Protein AF-A0AAD4R5X2-F1 (afdb_monomer)

Radius of gyration: 28.19 Å; Cα contacts (8 Å, |Δi|>4): 65; chains: 1; bounding box: 41×76×68 Å

Sequence (122 aa):
MNGAAMIKKEFSDSRPVSQFAPPVQNVGDIPQPRIRSQQGRGVTLGQRPTSSDACNTITSYLIHYIVGSDVEFSKKAIESLIKKLKDKRDELDEFIISVSTLGKAGTKCITIPRTLDGRLQV

pLDDT: mean 74.46, std 21.77, range [38.25, 94.81]

Organism: NCBI:txid166010

Foldseek 3Di:
DDDDDDDDDDDDDDDDDDDDDDDPPPPDDPPDPPPDDDDDPDDDPPDQDALPDDLVVLLVVLLVLDPDPCSVVVSVVSSVLNVQCNVPRQLVRLVSVCSVVVNPDDGDDRDGDADPVRDDDD

Secondary structure (DSSP, 8-state):
--------------------PPP---------------------TTSPP-TTS-HHHHHHHHHTT--SS-HHHHHHHHHHHHHHHTT-HHHHHHHHHHHHTTT-S--PPP--PPPTT-----

Mean predicted aligned error: 16.07 Å

Solvent-accessible surface area (backbone atoms only — not comparable to full-atom values): 8602 Å² total; per-residue (Å²): 133,89,81,86,82,86,86,90,84,82,86,88,76,91,86,80,93,76,93,72,78,80,77,88,73,82,73,77,76,76,82,69,82,80,78,74,92,74,91,76,99,67,86,62,94,84,63,84,72,55,61,85,51,57,69,69,58,49,41,59,59,55,53,76,74,60,88,67,88,60,55,72,59,49,48,47,43,48,48,55,49,52,66,72,28,63,91,40,44,69,48,38,34,36,49,48,50,29,62,77,47,72,61,72,54,95,59,76,88,71,85,75,89,80,46,98,87,67,67,82,89,116

Nearest PDB structures (foldseek):
  3qsv-assembly1_A  TM=9.486E-01  e=2.795E-04  Mus musculus

Structure (mmCIF, N/CA/C/O backbone):
data_AF-A0AAD4R5X2-F1
#
_entry.id   AF-A0AAD4R5X2-F1
#
loop_
_atom_site.group_PDB
_atom_site.id
_atom_site.type_symbol
_atom_site.label_atom_id
_atom_site.label_alt_id
_atom_site.label_comp_id
_atom_site.label_asym_id
_atom_site.label_entity_id
_atom_site.label_seq_id
_atom_site.pdbx_PDB_ins_code
_atom_site.Cartn_x
_atom_site.Cartn_y
_atom_site.Cartn_z
_atom_site.occupancy
_atom_site.B_iso_or_equiv
_atom_site.auth_seq_id
_atom_site.auth_comp_id
_atom_site.auth_asym_id
_atom_site.auth_atom_id
_atom_site.pdbx_PDB_model_num
ATOM 1 N N . MET A 1 1 ? -21.637 -51.312 -41.025 1.00 46.06 1 MET A N 1
ATOM 2 C CA . MET A 1 1 ? -22.694 -50.870 -40.087 1.00 46.06 1 MET A CA 1
ATOM 3 C C . MET A 1 1 ? -22.548 -51.727 -38.843 1.00 46.06 1 MET A C 1
ATOM 5 O O . MET A 1 1 ? -22.339 -52.923 -38.980 1.00 46.06 1 MET A O 1
ATOM 9 N N . ASN A 1 2 ? -22.461 -51.071 -37.689 1.00 41.06 2 ASN A N 1
ATOM 10 C CA . ASN A 1 2 ? -21.788 -51.543 -36.476 1.00 41.06 2 ASN A CA 1
ATOM 11 C C . ASN A 1 2 ? -22.333 -52.853 -35.896 1.00 41.06 2 ASN A C 1
ATOM 13 O O . ASN A 1 2 ? -23.533 -53.111 -35.929 1.00 41.06 2 ASN A O 1
ATOM 17 N N . GLY A 1 3 ? -21.405 -53.653 -35.373 1.00 47.34 3 GLY A N 1
ATOM 18 C CA . GLY A 1 3 ? -21.656 -54.965 -34.805 1.00 47.34 3 GLY A CA 1
ATOM 19 C C . GLY A 1 3 ? -22.020 -54.976 -33.319 1.00 47.34 3 GLY A C 1
ATOM 20 O O . GLY A 1 3 ? -21.841 -54.002 -32.597 1.00 47.34 3 GLY A O 1
ATOM 21 N N . ALA A 1 4 ? -22.483 -56.170 -32.943 1.00 49.69 4 ALA A N 1
ATOM 22 C CA . ALA A 1 4 ? -22.488 -56.827 -31.638 1.00 49.69 4 ALA A CA 1
ATOM 23 C C . ALA A 1 4 ? -23.189 -56.136 -30.455 1.00 49.69 4 ALA A C 1
ATOM 25 O O . ALA A 1 4 ? -22.670 -55.244 -29.790 1.00 49.69 4 ALA A O 1
ATOM 26 N N . ALA A 1 5 ? -24.355 -56.697 -30.133 1.00 50.75 5 ALA A N 1
ATOM 27 C CA . ALA A 1 5 ? -25.045 -56.565 -28.865 1.00 50.75 5 ALA A CA 1
ATOM 28 C C . ALA A 1 5 ? -24.561 -57.608 -27.833 1.00 50.75 5 ALA A C 1
ATOM 30 O O . ALA A 1 5 ? -24.114 -58.693 -28.191 1.00 50.75 5 ALA A O 1
ATOM 31 N N . MET A 1 6 ? -24.817 -57.273 -26.565 1.00 54.22 6 MET A N 1
ATOM 32 C CA . MET A 1 6 ? -25.011 -58.145 -25.398 1.00 54.22 6 MET A CA 1
ATOM 33 C C . MET A 1 6 ? -23.828 -58.934 -24.819 1.00 54.22 6 MET A C 1
ATOM 35 O O . MET A 1 6 ? -23.451 -59.995 -25.297 1.00 54.22 6 MET A O 1
ATOM 39 N N . ILE A 1 7 ? -23.451 -58.527 -23.603 1.00 59.31 7 ILE A N 1
ATOM 40 C CA . ILE A 1 7 ? -23.188 -59.460 -22.501 1.00 59.31 7 ILE A CA 1
ATOM 41 C C . ILE A 1 7 ? -23.702 -58.842 -21.197 1.00 59.31 7 ILE A C 1
ATOM 43 O O . ILE A 1 7 ? -23.159 -57.867 -20.686 1.00 59.31 7 ILE A O 1
ATOM 47 N N . LYS A 1 8 ? -24.798 -59.418 -20.692 1.00 48.16 8 LYS A N 1
ATOM 48 C CA . LYS A 1 8 ? -25.247 -59.324 -19.301 1.00 48.16 8 LYS A CA 1
ATOM 49 C C . LYS A 1 8 ? -24.512 -60.404 -18.505 1.00 48.16 8 LYS A C 1
ATOM 51 O O . LYS A 1 8 ? -24.576 -61.562 -18.902 1.00 48.16 8 LYS A O 1
ATOM 56 N N . LYS A 1 9 ? -23.876 -60.026 -17.400 1.00 47.12 9 LYS A N 1
ATOM 57 C CA . LYS A 1 9 ? -23.438 -60.857 -16.260 1.00 47.12 9 LYS A CA 1
ATOM 58 C C . LYS A 1 9 ? -22.943 -59.874 -15.195 1.00 47.12 9 LYS A C 1
ATOM 60 O O . LYS A 1 9 ? -22.262 -58.926 -15.551 1.00 47.12 9 LYS A O 1
ATOM 65 N N . GLU A 1 10 ? -23.218 -59.972 -13.910 1.00 41.44 10 GLU A N 1
ATOM 66 C CA . GLU A 1 10 ? -23.983 -60.912 -13.107 1.00 41.44 10 GLU A CA 1
ATOM 67 C C . GLU A 1 10 ? -24.241 -60.151 -11.793 1.00 41.44 10 GLU A C 1
ATOM 69 O O . GLU A 1 10 ? -23.385 -59.399 -11.322 1.00 41.44 10 GLU A O 1
ATOM 74 N N . PHE A 1 11 ? -25.458 -60.259 -11.278 1.00 44.84 11 PHE A N 1
ATOM 75 C CA . PHE A 1 11 ? -25.863 -59.774 -9.963 1.00 44.84 11 PHE A CA 1
ATOM 76 C C . PHE A 1 11 ? -25.507 -60.840 -8.917 1.00 44.84 11 PHE A C 1
ATOM 78 O O . PHE A 1 11 ? -25.444 -62.015 -9.272 1.00 44.84 11 PHE A O 1
ATOM 85 N N . SER A 1 12 ? -25.379 -60.397 -7.660 1.00 43.03 12 SER A N 1
ATOM 86 C CA . SER A 1 12 ? -25.260 -61.144 -6.393 1.00 43.03 12 SER A CA 1
ATOM 87 C C . SER A 1 12 ? -23.866 -61.104 -5.768 1.00 43.03 12 SER A C 1
ATOM 89 O O . SER A 1 12 ? -22.877 -61.381 -6.428 1.00 43.03 12 SER A O 1
ATOM 91 N N . ASP A 1 13 ? -23.681 -60.861 -4.476 1.00 38.84 13 ASP A N 1
ATOM 92 C CA . ASP A 1 13 ? -24.506 -60.396 -3.349 1.00 38.84 13 ASP A CA 1
ATOM 93 C C . ASP A 1 13 ? -23.533 -60.345 -2.142 1.00 38.84 13 ASP A C 1
ATOM 95 O O . ASP A 1 13 ? -22.509 -61.028 -2.178 1.00 38.84 13 ASP A O 1
ATOM 99 N N . SER A 1 14 ? -23.897 -59.664 -1.044 1.00 38.41 14 SER A N 1
ATOM 100 C CA . SER A 1 14 ? -23.385 -59.928 0.323 1.00 38.41 14 SER A CA 1
ATOM 101 C C . SER A 1 14 ? -21.917 -59.524 0.621 1.00 38.41 14 SER A C 1
ATOM 103 O O . SER A 1 14 ? -20.980 -60.050 0.040 1.00 38.41 14 SER A O 1
ATOM 105 N N . ARG A 1 15 ? -21.555 -58.668 1.594 1.00 46.34 15 ARG A N 1
ATOM 106 C CA . ARG A 1 15 ? -22.091 -58.326 2.935 1.00 46.34 15 ARG A CA 1
ATOM 107 C C . ARG A 1 15 ? -21.465 -56.975 3.428 1.00 46.34 15 ARG A C 1
ATOM 109 O O . ARG A 1 15 ? -20.857 -56.287 2.619 1.00 46.34 15 ARG A O 1
ATOM 116 N N . PRO A 1 16 ? -21.481 -56.611 4.731 1.00 49.06 16 PRO A N 1
ATOM 117 C CA . PRO A 1 16 ? -22.525 -55.865 5.426 1.00 49.06 16 PRO A CA 1
ATOM 118 C C . PRO A 1 16 ? -22.004 -54.544 6.054 1.00 49.06 16 PRO A C 1
ATOM 120 O O . PRO A 1 16 ? -20.830 -54.196 5.986 1.00 49.06 16 PRO A O 1
ATOM 123 N N . VAL A 1 17 ? -22.930 -53.832 6.700 1.00 50.44 17 VAL A N 1
ATOM 124 C CA . VAL A 1 17 ? -22.762 -52.673 7.592 1.00 50.44 17 VAL A CA 1
ATOM 125 C C . VAL A 1 17 ? -21.474 -52.665 8.434 1.00 50.44 17 VAL A C 1
ATOM 127 O O . VAL A 1 17 ? -21.199 -53.609 9.168 1.00 50.44 17 VAL A O 1
ATOM 130 N N . SER A 1 18 ? -20.747 -51.541 8.421 1.00 45.31 18 SER A N 1
ATOM 131 C CA . SER A 1 18 ? -20.037 -51.067 9.613 1.00 45.31 18 SER A CA 1
ATOM 132 C C . SER A 1 18 ? -19.800 -49.558 9.547 1.00 45.31 18 SER A C 1
ATOM 134 O O . SER A 1 18 ? -18.854 -49.049 8.956 1.00 45.31 18 SER A O 1
ATOM 136 N N . GLN A 1 19 ? -20.740 -48.859 10.170 1.00 52.78 19 GLN A N 1
ATOM 137 C CA . GLN A 1 19 ? -20.569 -47.613 10.901 1.00 52.78 19 GLN A CA 1
ATOM 138 C C . GLN A 1 19 ? -19.139 -47.419 11.431 1.00 52.78 19 GLN A C 1
ATOM 140 O O . GLN A 1 19 ? -18.735 -48.080 12.381 1.00 52.78 19 GLN A O 1
ATOM 145 N N . PHE A 1 20 ? -18.415 -46.456 10.867 1.00 41.56 20 PHE A N 1
ATOM 146 C CA . PHE A 1 20 ? -17.318 -45.783 11.552 1.00 41.56 20 PHE A CA 1
ATOM 147 C C . PHE A 1 20 ? -17.442 -44.289 11.271 1.00 41.56 20 PHE A C 1
ATOM 149 O O . PHE A 1 20 ? -17.114 -43.797 10.194 1.00 41.56 20 PHE A O 1
ATOM 156 N N . ALA A 1 21 ? -17.988 -43.578 12.257 1.00 50.38 21 ALA A N 1
ATOM 157 C CA . ALA A 1 21 ? -17.825 -42.141 12.364 1.00 50.38 21 ALA A CA 1
ATOM 158 C C . ALA A 1 21 ? -16.318 -41.817 12.387 1.00 50.38 21 ALA A C 1
ATOM 160 O O . ALA A 1 21 ? -15.563 -42.546 13.039 1.00 50.38 21 ALA A O 1
ATOM 161 N N . PRO A 1 22 ? -15.854 -40.746 11.722 1.00 58.59 22 PRO A N 1
ATOM 162 C CA . PRO A 1 22 ? -14.504 -40.264 11.959 1.00 58.59 22 PRO A CA 1
ATOM 163 C C . PRO A 1 22 ? -14.392 -39.827 13.431 1.00 58.59 22 PRO A C 1
ATOM 165 O O . PRO A 1 22 ? -15.310 -39.182 13.952 1.00 58.59 22 PRO A O 1
ATOM 168 N N . PRO A 1 23 ? -13.307 -40.187 14.133 1.00 52.59 23 PRO A N 1
ATOM 169 C CA . PRO A 1 23 ? -13.1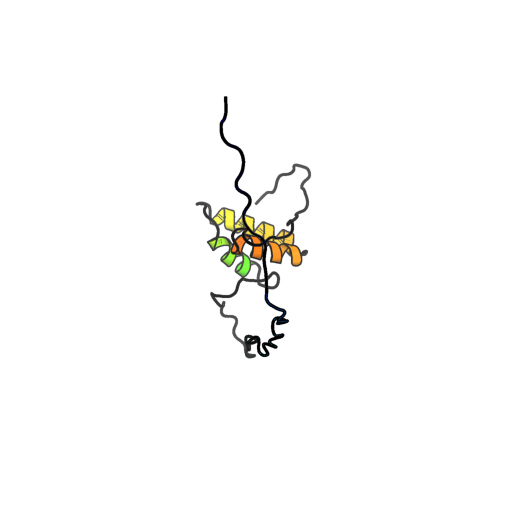36 -39.808 15.522 1.00 52.59 23 PRO A CA 1
ATOM 170 C C . PRO A 1 23 ? -12.994 -38.287 15.624 1.00 52.59 23 PRO A C 1
ATOM 172 O O . PRO A 1 23 ? -12.141 -37.680 14.976 1.00 52.59 23 PRO A O 1
ATOM 175 N N . VAL A 1 24 ? -13.806 -37.677 16.489 1.00 56.38 24 VAL A N 1
ATOM 176 C CA . VAL A 1 24 ? -13.498 -36.376 17.089 1.00 56.38 24 VAL A CA 1
ATOM 177 C C . VAL A 1 24 ? -12.227 -36.575 17.909 1.00 56.38 24 VAL A C 1
ATOM 179 O O . VAL A 1 24 ? -12.268 -36.978 19.069 1.00 56.38 24 VAL A O 1
ATOM 182 N N . GLN A 1 25 ? -11.0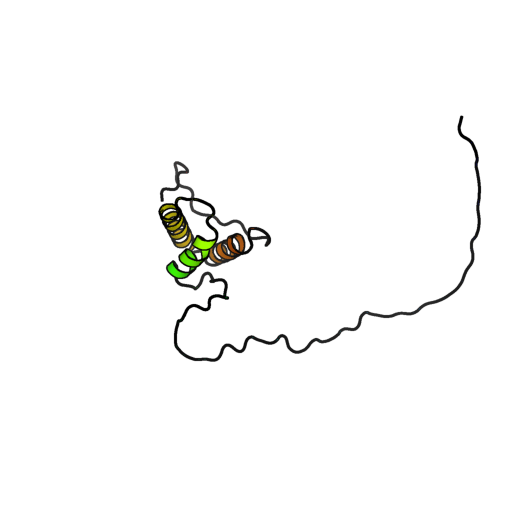76 -36.345 17.283 1.00 52.12 25 GLN A N 1
ATOM 183 C CA . GLN A 1 25 ? -9.826 -36.172 18.000 1.00 52.12 25 GLN A CA 1
ATOM 184 C C . GLN A 1 25 ? -9.701 -34.699 18.353 1.00 52.12 25 GLN A C 1
ATOM 186 O O . GLN A 1 25 ? -9.299 -33.849 17.563 1.00 52.12 25 GLN A O 1
ATOM 191 N N . ASN A 1 26 ? -10.119 -34.440 19.585 1.00 51.84 26 ASN A N 1
ATOM 192 C CA . ASN A 1 26 ? -9.697 -33.330 20.408 1.00 51.84 26 ASN A CA 1
ATOM 193 C C . ASN A 1 26 ? -8.160 -33.249 20.387 1.00 51.84 26 ASN A C 1
ATOM 195 O O . ASN A 1 26 ? -7.484 -33.954 21.134 1.00 51.84 26 ASN A O 1
ATOM 199 N N . VAL A 1 27 ? -7.610 -32.425 19.497 1.00 47.69 27 VAL A N 1
ATOM 200 C CA . VAL A 1 27 ? -6.233 -31.947 19.615 1.00 47.69 27 VAL A CA 1
ATOM 201 C C . VAL A 1 27 ? -6.262 -30.716 20.507 1.00 47.69 27 VAL A C 1
ATOM 203 O O . VAL A 1 27 ? -6.387 -29.575 20.064 1.00 47.69 27 VAL A O 1
ATOM 206 N N . GLY A 1 28 ? -6.204 -30.990 21.808 1.00 47.72 28 GLY A N 1
ATOM 207 C CA . GLY A 1 28 ? -5.659 -30.040 22.758 1.00 47.72 28 GLY A CA 1
ATOM 208 C C . GLY A 1 28 ? -4.235 -29.658 22.349 1.00 47.72 28 GLY A C 1
ATOM 209 O O . GLY A 1 28 ? -3.495 -30.470 21.795 1.00 47.72 28 GLY A O 1
ATOM 210 N N . ASP A 1 29 ? -3.894 -28.412 22.659 1.00 43.41 29 ASP A N 1
ATOM 211 C CA . ASP A 1 29 ? -2.597 -27.767 22.452 1.00 43.41 29 ASP A CA 1
ATOM 212 C C . ASP A 1 29 ? -2.262 -27.404 20.994 1.00 43.41 29 ASP A C 1
ATOM 214 O O . ASP A 1 29 ? -1.384 -27.958 20.338 1.00 43.41 29 ASP A O 1
ATOM 218 N N . ILE A 1 30 ? -2.926 -26.354 20.499 1.00 49.72 30 ILE A N 1
ATOM 219 C CA . ILE A 1 30 ? -2.211 -25.409 19.637 1.00 49.72 30 ILE A CA 1
ATOM 220 C C . ILE A 1 30 ? -1.090 -24.848 20.522 1.00 49.72 30 ILE A C 1
ATOM 222 O O . ILE A 1 30 ? -1.424 -24.217 21.533 1.00 49.72 30 ILE A O 1
ATOM 226 N N . PRO A 1 31 ? 0.202 -25.011 20.187 1.00 41.22 31 PRO A N 1
ATOM 227 C CA . PRO A 1 31 ? 1.230 -24.275 20.892 1.00 41.22 31 PRO A CA 1
ATOM 228 C C . PRO A 1 31 ? 0.965 -22.795 20.629 1.00 41.22 31 PRO A C 1
ATOM 230 O O . PRO A 1 31 ? 1.215 -22.278 19.537 1.00 41.22 31 PRO A O 1
ATOM 233 N N . GLN A 1 32 ? 0.428 -22.096 21.630 1.00 42.06 32 GLN A N 1
ATOM 234 C CA . GLN A 1 32 ? 0.527 -20.650 21.643 1.00 42.06 32 GLN A CA 1
ATOM 235 C C . GLN A 1 32 ? 2.019 -20.317 21.567 1.00 42.06 32 GLN A C 1
ATOM 237 O O . GLN A 1 32 ? 2.792 -20.825 22.389 1.00 42.06 32 GLN A O 1
ATOM 242 N N . PRO A 1 33 ? 2.466 -19.456 20.638 1.00 40.00 33 PRO A N 1
ATOM 243 C CA . PRO A 1 33 ? 3.773 -18.852 20.781 1.00 40.00 33 PRO A CA 1
ATOM 244 C C . PRO A 1 33 ? 3.726 -18.030 22.070 1.00 40.00 33 PRO A C 1
ATOM 246 O O . PRO A 1 33 ? 3.138 -16.952 22.129 1.00 40.00 33 PRO A O 1
ATOM 249 N N . ARG A 1 34 ? 4.307 -18.581 23.138 1.00 41.66 34 ARG A N 1
ATOM 250 C CA . ARG A 1 34 ? 4.532 -17.896 24.408 1.00 41.66 34 ARG A CA 1
ATOM 251 C C . ARG A 1 34 ? 5.482 -16.729 24.132 1.00 41.66 34 ARG A C 1
ATOM 253 O O . ARG A 1 34 ? 6.695 -16.867 24.269 1.00 41.66 34 ARG A O 1
ATOM 260 N N . ILE A 1 35 ? 4.947 -15.576 23.731 1.00 50.62 35 ILE A N 1
ATOM 261 C CA . ILE A 1 35 ? 5.726 -14.342 23.639 1.00 50.62 35 ILE A CA 1
ATOM 262 C C . ILE A 1 35 ? 5.855 -13.783 25.051 1.00 50.62 35 ILE A C 1
ATOM 264 O O . ILE A 1 35 ? 4.987 -13.109 25.600 1.00 50.62 35 ILE A O 1
ATOM 268 N N . ARG A 1 36 ? 6.982 -14.172 25.641 1.00 38.56 36 ARG A N 1
ATOM 269 C CA . ARG A 1 36 ? 7.604 -13.641 26.846 1.00 38.56 36 ARG A CA 1
ATOM 270 C C . ARG A 1 36 ? 7.565 -12.109 26.841 1.00 38.56 36 ARG A C 1
ATOM 272 O O . ARG A 1 36 ? 8.058 -11.463 25.921 1.00 38.56 36 ARG A O 1
ATOM 279 N N . SER A 1 37 ? 7.028 -11.541 27.910 1.00 49.00 37 SER A N 1
ATOM 280 C CA . SER A 1 37 ? 7.221 -10.148 28.294 1.00 49.00 37 SER A CA 1
ATOM 281 C C . SER A 1 37 ? 8.715 -9.858 28.487 1.00 49.00 37 SER A C 1
ATOM 283 O O . SER A 1 37 ? 9.337 -10.458 29.362 1.00 49.00 37 SER A O 1
ATOM 285 N N . GLN A 1 38 ? 9.284 -8.966 27.662 1.00 50.81 38 GLN A N 1
ATOM 286 C CA . GLN A 1 38 ? 10.264 -7.922 28.028 1.00 50.81 38 GLN A CA 1
ATOM 287 C C . GLN A 1 38 ? 10.869 -7.227 26.789 1.00 50.81 38 GLN A C 1
ATOM 289 O O . GLN A 1 38 ? 11.520 -7.851 25.961 1.00 50.81 38 GLN A O 1
ATOM 294 N N . GLN A 1 39 ? 10.629 -5.913 26.709 1.00 49.62 39 GLN A N 1
ATOM 295 C CA . GLN A 1 39 ? 11.595 -4.839 26.434 1.00 49.62 39 GLN A CA 1
ATOM 296 C C . GLN A 1 39 ? 12.756 -5.121 25.447 1.00 49.62 39 GLN A C 1
ATOM 298 O O . GLN A 1 39 ? 13.763 -5.720 25.810 1.00 49.62 39 GLN A O 1
ATOM 303 N N . GLY A 1 40 ? 12.667 -4.537 24.244 1.00 38.69 40 GLY A N 1
ATOM 304 C CA . GLY A 1 40 ? 13.779 -4.402 23.290 1.00 38.69 40 GLY A CA 1
ATOM 305 C C . GLY A 1 40 ? 13.324 -4.600 21.846 1.00 38.69 40 GLY A C 1
ATOM 306 O O . GLY A 1 40 ? 13.336 -5.717 21.345 1.00 38.69 40 GLY A O 1
ATOM 307 N N . ARG A 1 41 ? 12.878 -3.531 21.170 1.00 38.25 41 ARG A N 1
ATOM 308 C CA . ARG A 1 41 ? 12.388 -3.584 19.778 1.00 38.25 41 ARG A CA 1
ATOM 309 C C . ARG A 1 41 ? 13.549 -3.802 18.795 1.00 38.25 41 ARG A C 1
ATOM 311 O O . ARG A 1 41 ? 14.025 -2.858 18.177 1.00 38.25 41 ARG A O 1
ATOM 318 N N . GLY A 1 42 ? 13.998 -5.047 18.675 1.00 38.88 42 GLY A N 1
ATOM 319 C CA . GLY A 1 42 ? 14.771 -5.560 17.546 1.00 38.88 42 GLY A CA 1
ATOM 320 C C . GLY A 1 42 ? 13.833 -6.306 16.598 1.00 38.88 42 GLY A C 1
ATOM 321 O O . GLY A 1 42 ? 13.014 -7.106 17.040 1.00 38.88 42 GLY A O 1
ATOM 322 N N . VAL A 1 43 ? 13.907 -5.998 15.307 1.00 48.34 43 VAL A N 1
ATOM 323 C CA . VAL A 1 43 ? 13.021 -6.528 14.261 1.00 48.34 43 VAL A CA 1
ATOM 324 C C . VAL A 1 43 ? 13.204 -8.049 14.148 1.00 48.34 43 VAL A C 1
ATOM 326 O O . VAL A 1 43 ? 14.290 -8.522 13.818 1.00 48.34 43 VAL A O 1
ATOM 329 N N . THR A 1 44 ? 12.160 -8.832 14.423 1.00 46.84 44 THR A N 1
ATOM 330 C CA . THR A 1 44 ? 12.136 -10.278 14.175 1.00 46.84 44 THR A CA 1
ATOM 331 C C . THR A 1 44 ? 12.017 -10.517 12.667 1.00 46.84 44 THR A C 1
ATOM 333 O O . THR A 1 44 ? 10.953 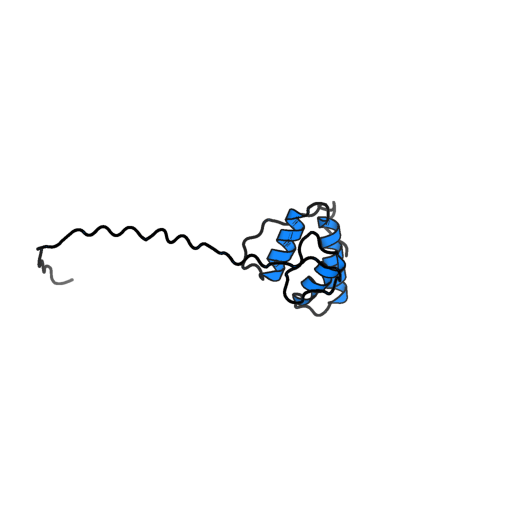-10.355 12.079 1.00 46.84 44 THR A O 1
ATOM 336 N N . LEU A 1 45 ? 13.109 -10.936 12.020 1.00 48.91 45 LEU A N 1
ATOM 337 C CA . LEU A 1 45 ? 13.220 -11.228 10.574 1.00 48.91 45 LEU A CA 1
ATOM 338 C C . LEU A 1 45 ? 12.309 -12.365 10.043 1.00 48.91 45 LEU A C 1
ATOM 340 O O . LEU A 1 45 ? 12.475 -12.809 8.912 1.00 48.91 45 LEU A O 1
ATOM 344 N N . GLY A 1 46 ? 11.344 -12.843 10.832 1.00 55.88 46 GLY A N 1
ATOM 345 C CA . GLY A 1 46 ? 10.413 -13.915 10.463 1.00 55.88 46 GLY A CA 1
ATOM 346 C 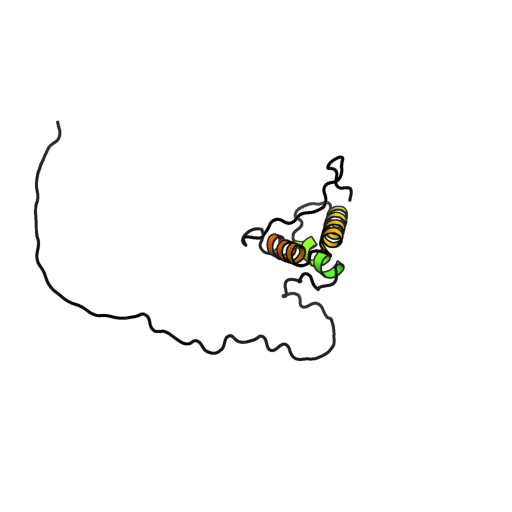C . GLY A 1 46 ? 8.934 -13.579 10.659 1.00 55.88 46 GLY A C 1
ATOM 347 O O . GLY A 1 46 ? 8.089 -14.416 10.353 1.00 55.88 46 GLY A O 1
ATOM 348 N N . GLN A 1 47 ? 8.595 -12.388 11.166 1.00 69.56 47 GLN A N 1
ATOM 349 C CA . GLN A 1 47 ? 7.199 -11.979 11.327 1.00 69.56 47 GLN A CA 1
ATOM 350 C C . GLN A 1 47 ? 6.791 -11.007 10.222 1.00 69.56 47 GLN A C 1
ATOM 352 O O . GLN A 1 47 ? 7.430 -9.980 10.002 1.00 69.56 47 GLN A O 1
ATOM 357 N N . ARG A 1 48 ? 5.703 -11.351 9.522 1.00 83.12 48 ARG A N 1
ATOM 358 C CA . ARG A 1 48 ? 5.006 -10.434 8.616 1.00 83.12 48 ARG A CA 1
ATOM 359 C C . ARG A 1 48 ? 4.552 -9.217 9.440 1.00 83.12 48 ARG A C 1
ATOM 361 O O . ARG A 1 48 ? 3.899 -9.433 10.463 1.00 83.12 48 ARG A O 1
ATOM 368 N N . PRO A 1 49 ? 4.884 -7.979 9.032 1.00 89.56 49 PRO A N 1
ATOM 369 C CA . PRO A 1 49 ? 4.410 -6.793 9.730 1.00 89.56 49 PRO A CA 1
ATOM 370 C C . PRO A 1 49 ? 2.887 -6.690 9.627 1.00 89.56 49 PRO A C 1
ATOM 372 O O . PRO A 1 49 ? 2.269 -7.230 8.713 1.00 89.56 49 PRO A O 1
ATOM 375 N N . THR A 1 50 ? 2.291 -5.980 10.567 1.00 89.75 50 THR A N 1
ATOM 376 C CA . THR A 1 50 ? 0.850 -5.756 10.669 1.00 89.75 50 THR A CA 1
ATOM 377 C C . THR A 1 50 ? 0.536 -4.279 10.480 1.00 89.75 50 THR A C 1
ATOM 379 O O . THR A 1 50 ? 1.412 -3.417 10.579 1.00 89.75 50 THR A O 1
ATOM 382 N N . SER A 1 51 ? -0.736 -3.950 10.274 1.00 88.75 51 SER A N 1
ATOM 383 C CA . SER A 1 51 ? -1.214 -2.558 10.191 1.00 88.75 51 SER A CA 1
ATOM 384 C C . SER A 1 51 ? -0.923 -1.679 11.428 1.00 88.75 51 SER A C 1
ATOM 386 O O . SER A 1 51 ? -1.115 -0.462 11.377 1.00 88.75 51 SER A O 1
ATOM 388 N N . SER A 1 52 ? -0.466 -2.267 12.541 1.00 88.25 52 SER A N 1
ATOM 389 C CA . SER A 1 52 ? -0.074 -1.551 13.767 1.00 88.25 52 SER A CA 1
ATOM 390 C C . SER A 1 52 ? 1.419 -1.208 13.837 1.00 88.25 52 SER A C 1
ATOM 392 O O . SER A 1 52 ? 1.831 -0.442 14.712 1.00 88.25 52 SER A O 1
ATOM 394 N N . ASP A 1 53 ? 2.233 -1.760 12.937 1.00 91.00 53 ASP A N 1
ATOM 395 C CA . ASP A 1 53 ? 3.666 -1.497 12.885 1.00 91.00 53 ASP A CA 1
ATOM 396 C C . ASP A 1 53 ? 3.981 -0.101 12.333 1.00 91.00 53 ASP A C 1
ATOM 398 O O . ASP A 1 53 ? 3.171 0.563 11.682 1.00 91.00 53 ASP A O 1
ATOM 402 N N . ALA A 1 54 ? 5.199 0.373 12.602 1.00 91.19 54 ALA A N 1
ATOM 403 C CA . ALA A 1 54 ? 5.652 1.657 12.085 1.00 91.19 54 ALA A CA 1
ATOM 404 C C . ALA A 1 54 ? 5.649 1.648 10.547 1.00 91.19 54 ALA A C 1
ATOM 406 O O . ALA A 1 54 ? 6.119 0.689 9.931 1.00 91.19 54 ALA A O 1
ATOM 407 N N . CYS A 1 55 ? 5.206 2.747 9.919 1.00 90.62 55 CYS A N 1
ATOM 408 C CA . CYS A 1 55 ? 5.139 2.847 8.456 1.00 90.62 55 CYS A CA 1
ATOM 409 C C . CYS A 1 55 ? 6.476 2.487 7.792 1.00 90.62 55 CYS A C 1
ATOM 411 O O . CYS A 1 55 ? 6.489 1.764 6.805 1.00 90.62 55 CYS A O 1
ATOM 413 N N . ASN A 1 56 ? 7.602 2.909 8.379 1.00 92.00 56 ASN A N 1
ATOM 414 C CA . ASN A 1 56 ? 8.939 2.596 7.868 1.00 92.00 56 ASN A CA 1
ATOM 415 C C . ASN A 1 56 ? 9.253 1.091 7.889 1.00 92.00 56 ASN A C 1
ATOM 417 O O . ASN A 1 56 ? 9.931 0.601 6.986 1.00 92.00 56 ASN A O 1
ATOM 421 N N . THR A 1 57 ? 8.760 0.356 8.889 1.00 92.38 57 THR A N 1
ATOM 422 C CA . THR A 1 57 ? 8.924 -1.101 8.990 1.00 92.38 57 THR A CA 1
ATOM 423 C C . THR A 1 57 ? 8.140 -1.800 7.886 1.00 92.38 57 THR A C 1
ATOM 425 O O . THR A 1 57 ? 8.697 -2.629 7.169 1.00 92.38 57 THR A O 1
ATOM 428 N N . ILE A 1 58 ? 6.875 -1.412 7.699 1.00 93.12 58 ILE A N 1
ATOM 429 C CA . ILE A 1 58 ? 6.008 -1.956 6.647 1.00 93.12 58 ILE A CA 1
ATOM 430 C C . ILE A 1 58 ? 6.610 -1.661 5.267 1.00 93.12 58 ILE A C 1
ATOM 432 O O . ILE A 1 58 ? 6.761 -2.569 4.455 1.00 93.12 58 ILE A O 1
ATOM 436 N N . THR A 1 59 ? 7.036 -0.419 5.020 1.00 93.25 59 THR A N 1
ATOM 437 C CA . THR A 1 59 ? 7.707 -0.026 3.775 1.00 93.25 59 THR A CA 1
ATOM 438 C C . THR A 1 59 ? 8.949 -0.872 3.513 1.00 93.25 59 THR A C 1
ATOM 440 O O . THR A 1 59 ? 9.103 -1.398 2.416 1.00 93.25 59 THR A O 1
ATOM 443 N N . SER A 1 60 ? 9.826 -1.030 4.511 1.00 91.62 60 SER A N 1
ATOM 444 C CA . SER A 1 60 ? 11.064 -1.809 4.357 1.00 91.62 60 SER A CA 1
ATOM 445 C C . SER A 1 60 ? 10.766 -3.263 4.000 1.00 91.62 60 SER A C 1
ATOM 447 O O . SER A 1 60 ? 11.399 -3.817 3.109 1.00 91.62 60 SER A O 1
ATOM 449 N N . TYR A 1 61 ? 9.751 -3.853 4.632 1.00 92.50 61 TYR A N 1
ATOM 450 C CA . TYR A 1 61 ? 9.296 -5.202 4.317 1.00 92.50 61 TYR A CA 1
ATOM 451 C C . TYR A 1 61 ? 8.754 -5.322 2.885 1.00 92.50 61 TYR A C 1
ATOM 453 O O . TYR A 1 61 ? 9.128 -6.242 2.162 1.00 92.50 61 TYR A O 1
ATOM 461 N N . LEU A 1 62 ? 7.906 -4.384 2.452 1.00 91.50 62 LEU A N 1
ATOM 462 C CA . LEU A 1 62 ? 7.288 -4.413 1.122 1.00 91.50 62 LEU A CA 1
ATOM 463 C C . LEU A 1 62 ? 8.289 -4.158 -0.012 1.00 91.50 62 LEU A C 1
ATOM 465 O O . LEU A 1 62 ? 8.094 -4.665 -1.115 1.00 91.50 62 LEU A O 1
ATOM 469 N N . ILE A 1 63 ? 9.379 -3.432 0.252 1.00 91.88 63 ILE A N 1
ATOM 470 C CA . ILE A 1 63 ? 10.424 -3.167 -0.746 1.00 91.88 63 ILE A CA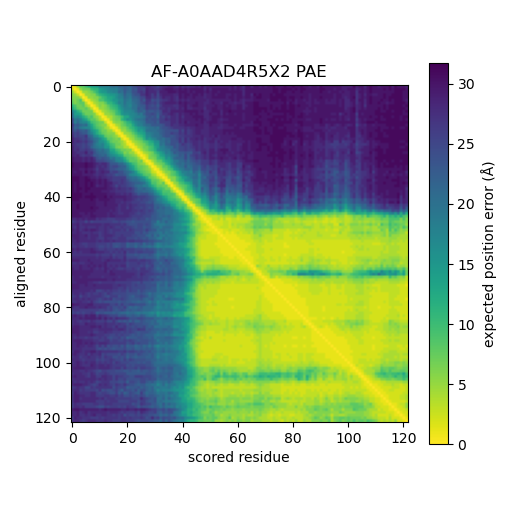 1
ATOM 471 C C . ILE A 1 63 ? 11.074 -4.456 -1.264 1.00 91.88 63 ILE A C 1
ATOM 473 O O . ILE A 1 63 ? 11.429 -4.525 -2.437 1.00 91.88 63 ILE A O 1
ATOM 477 N N . HIS A 1 64 ? 11.174 -5.501 -0.437 1.00 89.56 64 HIS A N 1
ATOM 478 C CA . HIS A 1 64 ? 11.737 -6.791 -0.855 1.00 89.56 64 HIS A CA 1
ATOM 479 C C . HIS A 1 64 ? 10.928 -7.497 -1.955 1.00 89.56 64 HIS A C 1
ATOM 481 O O . HIS A 1 64 ? 11.452 -8.395 -2.608 1.00 89.56 64 HIS A O 1
ATOM 487 N N . TYR A 1 65 ? 9.672 -7.098 -2.167 1.00 90.44 65 TYR A N 1
ATOM 488 C CA . TYR A 1 65 ? 8.787 -7.660 -3.189 1.00 90.44 65 TYR A CA 1
ATOM 489 C C . TYR A 1 65 ? 8.787 -6.845 -4.492 1.00 90.44 65 TYR A C 1
ATOM 491 O O . TYR A 1 65 ? 8.065 -7.183 -5.430 1.00 90.44 65 TYR A O 1
ATOM 499 N N . ILE A 1 66 ? 9.577 -5.768 -4.572 1.00 90.75 66 ILE A N 1
ATOM 500 C CA . ILE A 1 66 ? 9.725 -4.978 -5.795 1.00 90.75 66 ILE A CA 1
ATOM 501 C C . ILE A 1 66 ? 10.619 -5.740 -6.776 1.00 90.75 66 ILE A C 1
ATOM 503 O O . ILE A 1 66 ? 11.740 -6.116 -6.452 1.00 90.75 66 ILE A O 1
ATOM 507 N N . VAL A 1 67 ? 10.127 -5.921 -8.001 1.00 87.38 67 VAL A N 1
ATOM 508 C CA . VAL A 1 67 ? 10.856 -6.593 -9.093 1.00 87.38 67 VAL A CA 1
ATOM 509 C C . VAL A 1 67 ? 11.540 -5.581 -10.036 1.00 87.38 67 VAL A C 1
ATOM 511 O O . VAL A 1 67 ? 12.361 -5.956 -10.866 1.00 87.38 67 VAL A O 1
ATOM 514 N N . GLY A 1 68 ? 11.211 -4.289 -9.921 1.00 85.06 68 GLY A N 1
ATOM 515 C CA . GLY A 1 68 ? 11.723 -3.216 -10.783 1.00 85.06 68 GLY A CA 1
ATOM 516 C C . GLY A 1 68 ? 13.048 -2.592 -10.327 1.00 85.06 68 GLY A C 1
ATOM 517 O O . GLY A 1 68 ? 13.469 -2.747 -9.183 1.00 85.06 68 GLY A O 1
ATOM 518 N N . SER A 1 69 ? 13.677 -1.835 -11.230 1.00 84.25 69 SER A N 1
ATOM 519 C CA . SER A 1 69 ? 14.939 -1.112 -11.001 1.00 84.25 69 SER A CA 1
ATOM 520 C C . SER A 1 69 ? 14.792 0.127 -10.114 1.00 84.25 69 SER A C 1
ATOM 522 O O . SER A 1 69 ? 15.707 0.473 -9.369 1.00 84.25 69 SER A O 1
ATOM 524 N N . ASP A 1 70 ? 13.641 0.797 -10.165 1.00 91.62 70 ASP A N 1
ATOM 525 C CA . ASP A 1 70 ? 13.416 2.092 -9.518 1.00 91.62 70 ASP A CA 1
ATOM 526 C C . ASP A 1 70 ? 12.982 1.933 -8.058 1.00 91.62 70 ASP A C 1
ATOM 528 O O . ASP A 1 70 ? 11.847 2.233 -7.668 1.00 91.62 70 ASP A O 1
ATOM 532 N N . VAL A 1 71 ? 13.900 1.437 -7.228 1.00 90.00 71 VAL A N 1
ATOM 533 C CA . VAL A 1 71 ? 13.653 1.156 -5.804 1.00 90.00 71 VAL A CA 1
ATOM 534 C C . VAL A 1 71 ? 13.306 2.431 -5.030 1.00 90.00 71 VAL A C 1
ATOM 536 O O . VAL A 1 71 ? 12.407 2.414 -4.191 1.00 90.00 71 VAL A O 1
ATOM 539 N N . GLU A 1 72 ? 13.960 3.558 -5.328 1.00 91.50 72 GLU A N 1
ATOM 540 C CA . GLU A 1 72 ? 13.699 4.834 -4.646 1.00 91.50 72 GLU A CA 1
ATOM 541 C C . GLU A 1 72 ? 12.298 5.382 -4.937 1.00 91.50 72 GLU A C 1
ATOM 543 O O . GLU A 1 72 ? 11.602 5.838 -4.025 1.00 91.50 72 GLU A O 1
ATOM 548 N N . PHE A 1 73 ? 11.861 5.308 -6.196 1.00 93.00 73 PHE A N 1
ATOM 549 C CA . PHE A 1 73 ? 10.510 5.707 -6.580 1.00 93.00 73 PHE A CA 1
ATOM 550 C C . PHE A 1 73 ? 9.471 4.757 -5.983 1.00 93.00 73 PHE A C 1
ATOM 552 O O . PHE A 1 73 ? 8.496 5.196 -5.374 1.00 93.00 73 PHE A O 1
ATOM 559 N N . SER A 1 74 ? 9.716 3.452 -6.084 1.00 94.19 74 SER A N 1
ATOM 560 C CA . SER A 1 74 ? 8.827 2.421 -5.550 1.00 94.19 74 SER A CA 1
ATOM 561 C C . SER A 1 74 ? 8.658 2.543 -4.035 1.00 94.19 74 SER A C 1
ATOM 563 O O . SER A 1 74 ? 7.545 2.435 -3.525 1.00 94.19 74 SER A O 1
ATOM 565 N N . LYS A 1 75 ? 9.735 2.867 -3.309 1.00 92.81 75 LYS A N 1
ATOM 566 C CA . LYS A 1 75 ? 9.684 3.181 -1.878 1.00 92.81 75 LYS A CA 1
ATOM 567 C C . LYS A 1 75 ? 8.750 4.359 -1.594 1.00 92.81 75 LYS A C 1
ATOM 569 O O . LYS A 1 75 ? 7.864 4.228 -0.753 1.00 92.81 75 LYS A O 1
ATOM 574 N N . LYS A 1 76 ? 8.895 5.477 -2.316 1.00 94.06 76 LYS A N 1
ATOM 575 C CA . LYS A 1 76 ? 8.011 6.649 -2.163 1.00 94.06 76 LYS A CA 1
ATOM 576 C C . LYS A 1 76 ? 6.556 6.310 -2.490 1.00 94.06 76 LYS A C 1
ATOM 578 O O . LYS A 1 76 ? 5.656 6.719 -1.756 1.00 94.06 76 LYS A O 1
ATOM 583 N N . ALA A 1 77 ? 6.320 5.515 -3.533 1.00 94.31 77 ALA A N 1
ATOM 584 C CA . ALA A 1 77 ? 4.986 5.062 -3.914 1.00 94.31 77 ALA A CA 1
ATOM 585 C C . ALA A 1 77 ? 4.336 4.234 -2.793 1.00 94.31 77 ALA A C 1
ATOM 587 O O . ALA A 1 77 ? 3.217 4.548 -2.377 1.00 94.31 77 ALA A O 1
ATOM 588 N N . ILE A 1 78 ? 5.063 3.255 -2.241 1.00 94.25 78 ILE A N 1
ATOM 589 C CA . ILE A 1 78 ? 4.624 2.429 -1.105 1.00 94.25 78 ILE A CA 1
ATOM 590 C C . ILE A 1 78 ? 4.348 3.299 0.126 1.00 94.25 78 ILE A C 1
ATOM 592 O O . ILE A 1 78 ? 3.275 3.193 0.720 1.00 94.25 78 ILE A O 1
ATOM 596 N N . GLU A 1 79 ? 5.262 4.205 0.488 1.00 94.06 79 GLU A N 1
ATOM 597 C CA . GLU A 1 79 ? 5.067 5.121 1.619 1.00 94.06 79 GLU A CA 1
ATOM 598 C C . GLU A 1 79 ? 3.819 5.991 1.442 1.00 94.06 79 GLU A C 1
ATOM 600 O O . GLU A 1 79 ? 3.059 6.189 2.394 1.00 94.06 79 GLU A O 1
ATOM 605 N N . SER A 1 80 ? 3.586 6.503 0.229 1.00 94.31 80 SER A N 1
ATOM 606 C CA . SER A 1 80 ? 2.410 7.318 -0.079 1.00 94.31 80 SER A CA 1
ATOM 607 C C . SER A 1 80 ? 1.112 6.518 0.059 1.00 94.31 80 SER A C 1
ATOM 609 O O . SER A 1 80 ? 0.110 7.054 0.535 1.00 94.31 80 SER A O 1
ATOM 611 N N . LEU A 1 81 ? 1.129 5.235 -0.313 1.00 94.81 81 LEU A N 1
ATOM 612 C CA . LEU A 1 81 ? -0.026 4.352 -0.222 1.00 94.81 81 LEU A CA 1
ATOM 613 C C . LEU A 1 81 ? -0.320 3.979 1.236 1.00 94.81 81 LEU A C 1
ATOM 615 O O . LEU A 1 81 ? -1.450 4.152 1.682 1.00 94.81 81 LEU A O 1
ATOM 619 N N . ILE A 1 82 ? 0.695 3.591 2.016 1.00 93.81 82 ILE A N 1
ATOM 620 C CA . ILE A 1 82 ? 0.551 3.303 3.455 1.00 93.81 82 ILE A CA 1
ATOM 621 C C . ILE A 1 82 ? -0.015 4.523 4.192 1.00 93.81 82 ILE A C 1
ATOM 623 O O . ILE A 1 82 ? -0.935 4.395 4.998 1.00 93.81 82 ILE A O 1
ATOM 627 N N . LYS A 1 83 ? 0.483 5.728 3.880 1.00 92.44 83 LYS A N 1
ATOM 628 C CA . LYS A 1 83 ? -0.021 6.978 4.470 1.00 92.44 83 LYS A CA 1
ATOM 629 C C . LYS A 1 83 ? -1.473 7.276 4.101 1.00 92.44 83 LYS A C 1
ATOM 631 O O . LYS A 1 83 ? -2.160 7.872 4.918 1.00 92.44 83 LYS A O 1
ATOM 636 N N . LYS A 1 84 ? -1.949 6.876 2.917 1.00 92.25 84 LYS A N 1
ATOM 637 C CA . LYS A 1 84 ? -3.362 7.018 2.510 1.00 92.25 84 LYS A CA 1
ATOM 638 C C . LYS A 1 84 ? -4.274 5.980 3.174 1.00 92.25 84 LYS A C 1
ATOM 640 O O . LYS A 1 84 ? -5.456 6.246 3.348 1.00 92.25 84 LYS A O 1
ATOM 645 N N . LEU A 1 85 ? -3.731 4.822 3.551 1.00 93.75 85 LEU A N 1
ATOM 646 C CA . LEU A 1 85 ? -4.471 3.715 4.167 1.00 93.75 85 LEU A CA 1
ATOM 647 C C . LEU A 1 85 ? -4.383 3.696 5.702 1.00 93.75 85 LEU A C 1
ATOM 649 O O . LEU A 1 85 ? -5.017 2.857 6.335 1.00 93.75 85 LEU A O 1
ATOM 653 N N . LYS A 1 86 ? -3.641 4.620 6.330 1.00 89.88 86 LYS A N 1
ATOM 654 C CA . LYS A 1 86 ? -3.443 4.649 7.794 1.00 89.88 86 LYS A CA 1
ATOM 655 C C . LYS A 1 86 ? -4.747 4.718 8.598 1.00 89.88 86 LYS A C 1
ATOM 657 O O . LYS A 1 86 ? -4.796 4.201 9.711 1.00 89.88 86 LYS A O 1
ATOM 662 N N . ASP A 1 87 ? -5.774 5.362 8.044 1.00 90.12 87 ASP A N 1
ATOM 663 C CA . ASP A 1 87 ? -7.077 5.547 8.691 1.00 90.12 87 ASP A CA 1
ATOM 664 C C . ASP A 1 87 ? -7.991 4.323 8.488 1.00 90.12 87 ASP A C 1
ATOM 666 O O . ASP A 1 87 ? -9.023 4.199 9.140 1.00 90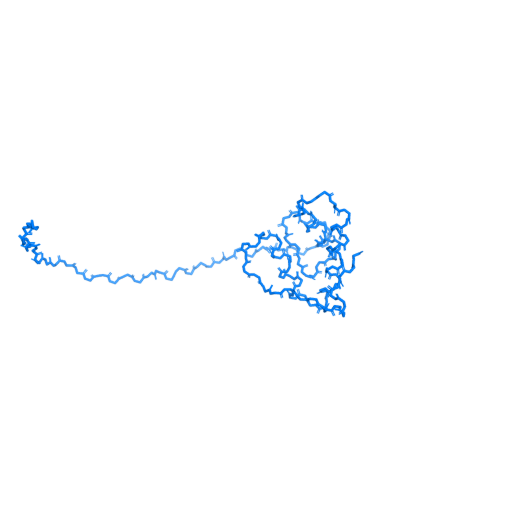.12 87 ASP A O 1
ATOM 670 N N . LYS A 1 88 ? -7.584 3.386 7.621 1.00 92.56 88 LYS A N 1
ATOM 671 C CA . LYS A 1 88 ? -8.277 2.137 7.302 1.00 92.56 88 LYS A CA 1
ATOM 672 C C . LYS A 1 88 ? -7.353 0.942 7.546 1.00 92.56 88 LYS A C 1
ATOM 674 O O . LYS A 1 88 ? -6.819 0.341 6.611 1.00 92.56 88 LYS A O 1
ATOM 679 N N . ARG A 1 89 ? -7.144 0.598 8.819 1.00 91.56 89 ARG A N 1
ATOM 680 C CA . ARG A 1 89 ? -6.186 -0.456 9.196 1.00 91.56 89 ARG A CA 1
ATOM 681 C C . ARG A 1 89 ? -6.502 -1.818 8.590 1.00 91.56 89 ARG A C 1
ATOM 683 O O . ARG A 1 89 ? -5.562 -2.517 8.233 1.00 91.56 89 ARG A O 1
ATOM 690 N N . ASP A 1 90 ? -7.777 -2.152 8.412 1.00 92.12 90 ASP A N 1
ATOM 691 C CA . ASP A 1 90 ? -8.186 -3.397 7.759 1.00 92.12 90 ASP A CA 1
ATOM 692 C C . ASP A 1 90 ? -7.656 -3.481 6.319 1.00 92.12 90 ASP A C 1
ATOM 694 O O . ASP A 1 90 ? -7.044 -4.472 5.943 1.00 92.12 90 ASP A O 1
ATOM 698 N N . GLU A 1 91 ? -7.807 -2.415 5.521 1.00 94.81 91 GLU A N 1
ATOM 699 C CA . GLU A 1 91 ? -7.291 -2.385 4.144 1.00 94.81 91 GLU A CA 1
ATOM 700 C C . GLU A 1 91 ? -5.753 -2.396 4.105 1.00 94.81 91 GLU A C 1
ATOM 702 O O . GLU A 1 91 ? -5.157 -3.010 3.221 1.00 94.81 91 GLU A O 1
ATOM 707 N N . LEU A 1 92 ? -5.094 -1.740 5.068 1.00 94.25 92 LEU A N 1
ATOM 708 C CA . LEU A 1 92 ? -3.635 -1.775 5.178 1.00 94.25 92 LEU A CA 1
ATOM 709 C C . LEU A 1 92 ? -3.120 -3.185 5.506 1.00 94.25 92 LEU A C 1
ATOM 711 O O . LEU A 1 92 ? -2.094 -3.596 4.968 1.00 94.25 92 LEU A O 1
ATOM 715 N N . ASP A 1 93 ? -3.813 -3.926 6.367 1.00 93.12 93 ASP A N 1
ATOM 716 C CA . ASP A 1 93 ? -3.433 -5.298 6.713 1.00 93.12 93 ASP A CA 1
ATOM 717 C C . ASP A 1 93 ? -3.600 -6.238 5.510 1.00 93.12 93 ASP A C 1
ATOM 719 O O . ASP A 1 93 ? -2.670 -6.956 5.132 1.00 93.12 93 ASP A O 1
ATOM 723 N N . GLU A 1 94 ? -4.738 -6.125 4.819 1.00 93.94 94 GLU A N 1
ATOM 724 C CA . GLU A 1 94 ? -5.011 -6.835 3.567 1.00 93.94 94 GLU A CA 1
ATOM 725 C C . GLU A 1 94 ? -3.954 -6.525 2.495 1.00 93.94 94 GLU A C 1
ATOM 727 O O . GLU A 1 94 ? -3.507 -7.430 1.792 1.00 93.94 94 GLU A O 1
ATOM 732 N N . PHE A 1 95 ? -3.477 -5.278 2.402 1.00 93.81 95 PHE A N 1
ATOM 733 C CA . PHE A 1 95 ? -2.382 -4.900 1.503 1.00 93.81 95 PHE A CA 1
ATOM 734 C C . PHE A 1 95 ? -1.082 -5.651 1.813 1.00 93.81 95 PHE A C 1
ATOM 736 O O . PHE A 1 95 ? -0.460 -6.212 0.906 1.00 93.81 95 PHE A O 1
ATOM 743 N N . ILE A 1 96 ? -0.688 -5.721 3.087 1.00 92.81 96 ILE A N 1
ATOM 744 C CA . ILE A 1 96 ? 0.530 -6.430 3.499 1.00 92.81 96 ILE A CA 1
ATOM 745 C C . ILE A 1 96 ? 0.407 -7.932 3.204 1.00 92.81 96 ILE A C 1
ATOM 747 O O . ILE A 1 96 ? 1.353 -8.555 2.706 1.00 92.81 96 ILE A O 1
ATOM 751 N N . ILE A 1 97 ? -0.758 -8.527 3.472 1.00 92.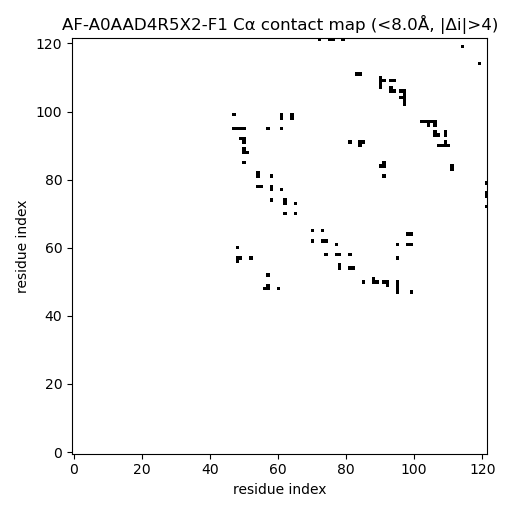38 97 ILE A N 1
ATOM 752 C CA . ILE A 1 97 ? -1.032 -9.941 3.185 1.00 92.38 97 ILE A CA 1
ATOM 753 C C . ILE A 1 97 ? -0.994 -10.201 1.676 1.00 92.38 97 ILE A C 1
ATOM 755 O O . ILE A 1 97 ? -0.334 -11.146 1.240 1.00 92.38 97 ILE A O 1
ATOM 759 N N . SER A 1 98 ? -1.645 -9.361 0.873 1.00 92.56 98 SER A N 1
ATOM 760 C CA . SER A 1 98 ? -1.738 -9.536 -0.579 1.00 92.56 98 SER A CA 1
ATOM 761 C C . SER A 1 98 ? -0.354 -9.546 -1.234 1.00 92.56 98 SER A C 1
ATOM 763 O O . SER A 1 98 ? -0.019 -10.472 -1.979 1.00 92.56 98 SER A O 1
ATOM 765 N N . VAL A 1 99 ? 0.501 -8.584 -0.867 1.00 91.62 99 VAL A N 1
ATOM 766 C CA . VAL A 1 99 ? 1.873 -8.493 -1.387 1.00 91.62 99 VAL A CA 1
ATOM 767 C C . VAL A 1 99 ? 2.738 -9.646 -0.874 1.00 91.62 99 VAL A C 1
ATOM 769 O O . VAL A 1 99 ? 3.386 -10.326 -1.666 1.00 91.62 99 VAL A O 1
ATOM 772 N N . SER A 1 100 ? 2.713 -9.932 0.431 1.00 90.38 100 SER A N 1
ATOM 773 C CA . SER A 1 100 ? 3.566 -10.982 1.015 1.00 90.38 100 SER A CA 1
ATOM 774 C C . SER A 1 100 ? 3.204 -12.404 0.592 1.00 90.38 100 SER A C 1
ATOM 776 O O . SER A 1 100 ? 4.052 -13.294 0.610 1.00 90.38 100 SER A O 1
ATOM 778 N N . THR A 1 101 ? 1.946 -12.642 0.225 1.00 89.81 101 THR A N 1
ATOM 779 C CA . THR A 1 101 ? 1.484 -13.937 -0.292 1.00 89.81 101 THR A CA 1
ATOM 780 C C . THR A 1 101 ? 1.570 -14.031 -1.810 1.00 89.81 101 THR A C 1
ATOM 782 O O . THR A 1 101 ? 1.242 -15.085 -2.356 1.00 89.81 101 THR A O 1
ATOM 785 N N . LEU A 1 102 ? 2.017 -12.969 -2.493 1.00 88.75 102 LEU A N 1
ATOM 786 C CA . LEU A 1 102 ? 2.069 -12.881 -3.954 1.00 88.75 102 LEU A CA 1
ATOM 787 C C . LEU A 1 102 ? 0.710 -13.220 -4.595 1.00 88.75 102 LEU A C 1
ATOM 789 O O . LEU A 1 102 ? 0.644 -13.957 -5.577 1.00 88.75 102 LEU A O 1
ATOM 793 N N . GLY A 1 103 ? -0.384 -12.747 -3.987 1.00 85.44 103 GLY A N 1
ATOM 794 C CA . GLY A 1 103 ? -1.751 -12.980 -4.467 1.00 85.44 103 GLY A CA 1
ATOM 795 C C . GLY A 1 103 ? -2.291 -14.402 -4.271 1.00 85.44 103 GLY A C 1
ATOM 796 O O . GLY A 1 103 ? -3.341 -14.733 -4.814 1.00 85.44 103 GLY A O 1
ATOM 797 N N . LYS A 1 104 ? -1.608 -15.261 -3.502 1.00 87.12 104 LYS A N 1
ATOM 798 C CA . LYS A 1 104 ? -2.105 -16.614 -3.185 1.00 87.12 104 LYS A CA 1
ATOM 799 C C . LYS A 1 104 ? -3.246 -16.608 -2.167 1.00 87.12 104 LYS A C 1
ATOM 801 O O . LYS A 1 104 ? -4.038 -17.545 -2.140 1.00 87.12 104 LYS A O 1
ATOM 806 N N . ALA A 1 105 ? -3.312 -15.588 -1.312 1.00 84.31 105 ALA A N 1
ATOM 807 C CA . ALA A 1 105 ? -4.429 -15.385 -0.398 1.00 84.31 105 ALA A CA 1
ATOM 808 C C . ALA A 1 105 ? -5.491 -14.495 -1.056 1.00 84.31 105 ALA A C 1
ATOM 810 O O . ALA A 1 105 ? -5.160 -13.484 -1.673 1.00 84.31 105 ALA A O 1
ATOM 811 N N . GLY A 1 106 ? -6.767 -14.856 -0.906 1.00 85.12 106 GLY A N 1
ATOM 812 C CA . GLY A 1 106 ? -7.873 -14.000 -1.329 1.00 85.12 106 GLY A CA 1
ATOM 813 C C . GLY A 1 106 ? -8.015 -12.813 -0.381 1.00 85.12 106 GLY A C 1
ATOM 814 O O . GLY A 1 106 ? -8.449 -13.000 0.752 1.00 85.12 106 GLY A O 1
ATOM 815 N N . THR A 1 107 ? -7.647 -11.616 -0.841 1.00 92.00 107 THR A N 1
ATOM 816 C CA . THR A 1 107 ? -7.739 -10.369 -0.067 1.00 92.00 107 THR A CA 1
ATOM 817 C C . THR A 1 107 ? -8.861 -9.468 -0.570 1.00 92.00 107 THR A C 1
ATOM 819 O O . THR A 1 107 ? -9.265 -9.537 -1.734 1.00 92.00 107 THR A O 1
ATOM 822 N N . LYS A 1 108 ? -9.359 -8.586 0.297 1.00 91.62 108 LYS A N 1
ATOM 823 C CA . LYS A 1 108 ? -10.354 -7.566 -0.074 1.00 91.62 108 LYS A CA 1
ATOM 824 C C . LYS A 1 108 ? -9.749 -6.484 -0.979 1.00 91.62 108 LYS A C 1
ATOM 826 O O . LYS A 1 108 ? -8.532 -6.332 -1.079 1.00 91.62 108 LYS A O 1
ATOM 831 N N . CYS A 1 109 ? -10.613 -5.704 -1.634 1.00 93.44 109 CYS A N 1
ATOM 832 C CA . CYS A 1 109 ? -10.184 -4.543 -2.412 1.00 93.44 109 CYS A CA 1
ATOM 833 C C . CYS A 1 109 ? -9.648 -3.438 -1.495 1.00 93.44 109 CYS A C 1
ATOM 835 O O . CYS A 1 109 ? -10.316 -3.032 -0.547 1.00 93.44 109 CYS A O 1
ATOM 837 N N . ILE A 1 110 ? -8.476 -2.914 -1.841 1.00 93.69 110 ILE A N 1
ATOM 838 C CA . ILE A 1 110 ? -7.847 -1.768 -1.184 1.00 93.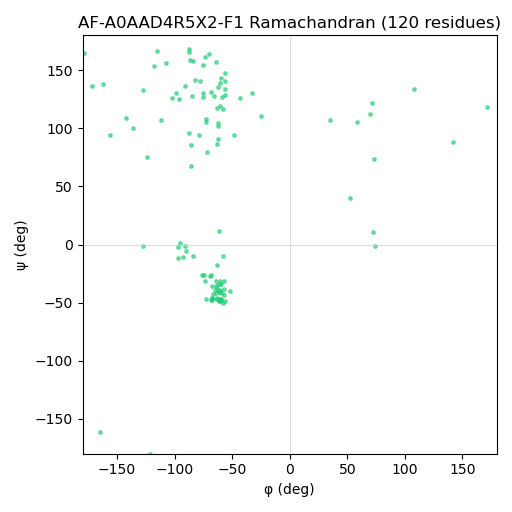69 110 ILE A CA 1
ATOM 839 C C . ILE A 1 110 ? -8.197 -0.524 -1.998 1.00 93.69 110 ILE A C 1
ATOM 841 O O . ILE A 1 110 ? -7.981 -0.487 -3.211 1.00 93.69 110 ILE A O 1
ATOM 845 N N . THR A 1 111 ? -8.769 0.488 -1.354 1.00 93.69 111 THR A N 1
ATOM 846 C CA . THR A 1 111 ? -9.366 1.652 -2.011 1.00 93.69 111 THR A CA 1
ATOM 847 C C . THR A 1 111 ? -8.814 2.961 -1.459 1.00 93.69 111 THR A C 1
ATOM 849 O O . THR A 1 111 ? -8.775 3.209 -0.252 1.00 93.69 111 THR A O 1
ATOM 852 N N . ILE A 1 112 ? -8.449 3.858 -2.373 1.00 92.56 112 ILE A N 1
ATOM 853 C CA . ILE A 1 112 ? -8.021 5.225 -2.066 1.00 92.56 112 ILE A CA 1
ATOM 854 C C . ILE A 1 112 ? -8.980 6.241 -2.702 1.00 92.56 112 ILE A C 1
ATOM 856 O O . ILE A 1 112 ? -9.601 5.932 -3.723 1.00 92.56 112 ILE A O 1
ATOM 860 N N . PRO A 1 113 ? -9.110 7.455 -2.139 1.00 91.19 113 PRO A N 1
ATOM 861 C CA . PRO A 1 113 ? -9.917 8.511 -2.740 1.00 91.19 113 PRO A CA 1
ATOM 862 C C . PRO A 1 113 ? -9.476 8.821 -4.173 1.00 91.19 113 PRO A C 1
ATOM 864 O O . PRO A 1 113 ? -8.286 8.990 -4.450 1.00 91.19 113 PRO A O 1
ATOM 867 N N . ARG A 1 114 ? -10.448 8.921 -5.083 1.00 92.25 114 ARG A N 1
ATOM 868 C CA . ARG A 1 114 ? -10.200 9.284 -6.480 1.00 92.25 114 ARG A CA 1
ATOM 869 C C . ARG A 1 114 ? -9.916 10.783 -6.580 1.00 92.25 114 ARG A C 1
ATOM 871 O O . ARG A 1 114 ? -10.692 11.592 -6.077 1.00 92.25 114 ARG A O 1
ATOM 878 N N . THR A 1 115 ? -8.840 11.162 -7.260 1.00 92.88 115 THR A N 1
ATOM 879 C CA . THR A 1 115 ? -8.610 12.556 -7.667 1.00 92.88 115 THR A CA 1
ATOM 880 C C . THR A 1 115 ? -9.513 12.913 -8.853 1.00 92.88 115 THR A C 1
ATOM 882 O O . THR A 1 115 ? -9.909 12.032 -9.617 1.00 92.88 115 THR A O 1
ATOM 885 N N . LEU A 1 116 ? -9.843 14.197 -9.035 1.00 94.44 116 LEU A N 1
ATOM 886 C CA . LEU A 1 116 ? -10.736 14.645 -10.121 1.00 94.44 116 LEU A CA 1
ATOM 887 C C . LEU A 1 116 ? -10.187 14.322 -11.520 1.00 94.44 116 LEU A C 1
ATOM 889 O O . LEU A 1 116 ? -10.951 13.986 -12.417 1.00 94.44 116 LEU A O 1
ATOM 893 N N . ASP A 1 117 ? -8.865 14.364 -11.677 1.00 93.31 117 ASP A N 1
ATOM 894 C CA . ASP A 1 117 ? -8.164 14.010 -12.918 1.00 93.31 117 ASP A C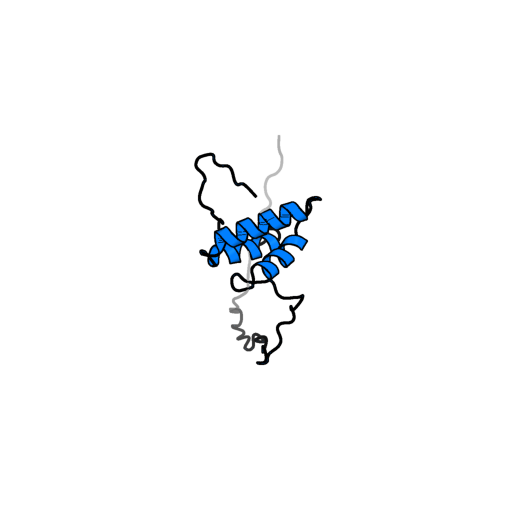A 1
ATOM 895 C C . ASP A 1 117 ? -7.788 12.512 -12.987 1.00 93.31 117 ASP A C 1
ATOM 897 O O . ASP A 1 117 ? -7.269 12.023 -13.984 1.00 93.31 117 ASP A O 1
ATOM 901 N N . GLY A 1 118 ? -8.021 11.748 -11.915 1.00 93.00 118 GLY A N 1
ATOM 902 C CA . GLY A 1 118 ? -7.678 10.324 -11.832 1.00 93.00 118 GLY A CA 1
ATOM 903 C C . GLY A 1 118 ? -6.185 10.015 -11.663 1.00 93.00 118 GLY A C 1
ATOM 904 O O . GLY A 1 118 ? -5.829 8.845 -11.525 1.00 93.00 118 GLY A O 1
ATOM 905 N N . ARG A 1 119 ? -5.305 11.025 -11.637 1.00 92.56 119 ARG A N 1
ATOM 906 C CA . ARG A 1 119 ? -3.862 10.847 -11.410 1.00 92.56 119 ARG A CA 1
ATOM 907 C C . ARG A 1 119 ? -3.514 10.736 -9.932 1.00 92.56 119 ARG A C 1
ATOM 909 O O . ARG A 1 119 ? -4.041 11.475 -9.098 1.00 92.56 119 ARG A O 1
ATOM 916 N N . LEU A 1 120 ? -2.559 9.860 -9.632 1.00 89.38 120 LEU A N 1
ATOM 917 C CA . LEU A 1 120 ? -1.929 9.741 -8.324 1.00 89.38 120 LEU A CA 1
ATOM 918 C C . LEU A 1 120 ? -0.469 10.184 -8.436 1.00 89.38 120 LEU A C 1
ATOM 920 O O . LEU A 1 120 ? 0.348 9.476 -9.015 1.00 89.38 120 LEU A O 1
ATOM 924 N N . GLN A 1 121 ? -0.153 11.361 -7.903 1.00 89.62 121 GLN A N 1
ATOM 925 C CA . GLN A 1 121 ? 1.228 11.830 -7.818 1.00 89.62 121 GLN A CA 1
ATOM 926 C C . GLN A 1 121 ? 1.948 11.134 -6.653 1.00 89.62 121 GLN A C 1
ATOM 928 O O . GLN A 1 121 ? 1.348 10.917 -5.591 1.00 89.62 121 GLN A O 1
ATOM 933 N N . VAL A 1 122 ? 3.215 10.783 -6.883 1.00 88.31 122 VAL A N 1
ATOM 934 C CA . VAL A 1 122 ? 4.139 10.154 -5.924 1.00 88.31 122 VAL A CA 1
ATOM 935 C C . VAL A 1 122 ? 5.249 11.131 -5.573 1.00 88.31 122 VAL A C 1
ATOM 937 O O . VAL A 1 122 ? 5.753 11.791 -6.510 1.00 88.31 122 VAL A O 1
#

InterPro domains:
  IPR003619 MAD homology 1, Dwarfin-type [PF03165] (75-122)
  IPR013019 MAD homology, MH1 [PS51075] (53-122)
  IPR013790 SMAD/Dwarfins [PTHR13703] (55-122)
  IPR036578 SMAD MH1 domain superfamily [G3DSA:3.90.520.10] (46-122)
  IPR036578 SMAD MH1 domain superfamily [SSF56366] (64-121)